Protein AF-A0A164RTV6-F1 (afdb_monomer_lite)

Foldseek 3Di:
DDDDPPPVVVVVVVVVVVVVVVVVVVVVVVVVVVPDPPVVVVVVVVVVVCVVCVRPVVNPPCLVVDDVCVNVPVVNVVVVVVVVVVVVVVVVVVVVVVVVVVVVVVVVVPPPPDDDD

Radius of gyration: 36.6 Å; chains: 1; bounding box: 62×44×105 Å

InterPro domains:
  IPR002213 UDP-glucuronosyl/UDP-glucosyltransferase [PF00201] (20-102)

Organism: NCBI:txid35525

pLDDT: mean 74.43, std 14.66, range [39.81, 96.94]

Sequence (117 aa):
MKKYCLTPFKSFSQIRVKFRYKERINQVSALMRDQMDHPLDRAIYWIEHVIWYKGAPHLRTASRKLWLYQRGLLDVTFILFISCLLACFVFFRLCRSVFVFTTMKSFVHNEPKKKLT

Secondary structure (DSSP, 8-state):
-------HHHHHHHHHHHHHHHHHHHHHHHHHHHT---HHHHHHHHHHHHHHTTS-TTTS-GGGTS-HHHHTTHHHHHHHHHHHHHHHHHHHHHHHHHHHHHHHHHHHHTS------

Structure (mmCIF, N/CA/C/O backbone):
data_AF-A0A164RTV6-F1
#
_entry.id   AF-A0A164RTV6-F1
#
loop_
_atom_site.group_PDB
_atom_site.id
_atom_site.type_symbol
_atom_site.label_atom_id
_atom_site.label_alt_id
_atom_site.label_comp_id
_atom_site.label_asym_id
_atom_site.label_entity_id
_atom_site.label_seq_id
_atom_site.pdbx_PDB_ins_code
_atom_site.Cartn_x
_atom_site.Cartn_y
_atom_site.Cartn_z
_atom_site.occupancy
_atom_site.B_iso_or_equiv
_atom_site.auth_seq_id
_atom_site.auth_comp_id
_atom_site.auth_asym_id
_atom_site.auth_atom_id
_atom_site.pdbx_PDB_model_num
ATOM 1 N N . MET A 1 1 ? -29.038 -33.274 -20.594 1.00 39.81 1 MET A N 1
ATOM 2 C CA . MET A 1 1 ? -27.717 -32.613 -20.635 1.00 39.81 1 MET A CA 1
ATOM 3 C C . MET A 1 1 ? -27.739 -31.498 -21.677 1.00 39.81 1 MET A C 1
ATOM 5 O O . MET A 1 1 ? -28.069 -31.756 -22.820 1.00 39.81 1 MET A O 1
ATOM 9 N N . LYS A 1 2 ? -27.476 -30.269 -21.211 1.00 45.25 2 LYS A N 1
ATOM 10 C CA . LYS A 1 2 ? -27.190 -28.995 -21.909 1.00 45.25 2 LYS A CA 1
ATOM 11 C C . LYS A 1 2 ? -28.000 -28.625 -23.165 1.00 45.25 2 LYS A C 1
ATOM 13 O O . LYS A 1 2 ? -27.592 -28.832 -24.301 1.00 45.25 2 LYS A O 1
ATOM 18 N N . LYS A 1 3 ? -29.092 -27.903 -22.889 1.00 50.12 3 LYS A N 1
ATOM 19 C CA . LYS A 1 3 ? -29.787 -26.984 -23.797 1.00 50.12 3 LYS A CA 1
ATOM 20 C C . LYS A 1 3 ? -28.835 -25.866 -24.250 1.00 50.12 3 LYS A C 1
ATOM 22 O O . LYS A 1 3 ? -28.538 -24.965 -23.470 1.00 50.12 3 LYS A O 1
ATOM 27 N N . TYR A 1 4 ? -28.414 -25.886 -25.508 1.00 55.47 4 TYR A N 1
ATOM 28 C CA . TYR A 1 4 ? -27.958 -24.687 -26.208 1.00 55.47 4 TYR A CA 1
ATOM 29 C C . TYR A 1 4 ? -29.020 -24.341 -27.254 1.00 55.47 4 TYR A C 1
ATOM 31 O O . TYR A 1 4 ? -28.927 -24.754 -28.404 1.00 55.47 4 TYR A O 1
ATOM 39 N N . CYS A 1 5 ? -30.056 -23.601 -26.840 1.00 48.28 5 CYS A N 1
ATOM 40 C CA . CYS A 1 5 ? -30.888 -22.849 -27.778 1.00 48.28 5 CYS A CA 1
ATOM 41 C C . CYS A 1 5 ? -29.969 -21.849 -28.487 1.00 48.28 5 CYS A C 1
ATOM 43 O O . CYS A 1 5 ? -29.617 -20.807 -27.928 1.00 48.28 5 CYS A O 1
ATOM 45 N N . LEU A 1 6 ? -29.527 -22.205 -29.692 1.00 57.56 6 LEU A N 1
ATOM 46 C CA . LEU A 1 6 ? -28.861 -21.299 -30.613 1.00 57.56 6 LEU A CA 1
ATOM 47 C C . LEU A 1 6 ? -29.853 -20.192 -30.970 1.00 57.56 6 LEU A C 1
ATOM 49 O O . LEU A 1 6 ? -30.750 -20.382 -31.785 1.00 57.56 6 LEU A O 1
ATOM 53 N N . THR A 1 7 ? -29.687 -19.014 -30.376 1.00 60.16 7 THR A N 1
ATOM 54 C CA . THR A 1 7 ? -30.255 -17.804 -30.959 1.00 60.16 7 THR A CA 1
ATOM 55 C C . THR A 1 7 ? -29.446 -17.496 -32.226 1.00 60.16 7 THR A C 1
ATOM 57 O O . THR A 1 7 ? -28.233 -17.265 -32.127 1.00 60.16 7 THR A O 1
ATOM 60 N N . PRO A 1 8 ? -30.058 -17.499 -33.427 1.00 63.19 8 PRO A N 1
ATOM 61 C CA . PRO A 1 8 ? -29.328 -17.327 -34.689 1.00 63.19 8 PRO A CA 1
ATOM 62 C C . PRO A 1 8 ? -28.533 -16.015 -34.697 1.00 63.19 8 PRO A C 1
ATOM 64 O O . PRO A 1 8 ? -27.374 -15.976 -35.114 1.00 63.19 8 PRO A O 1
ATOM 67 N N . PHE A 1 9 ? -29.087 -14.974 -34.076 1.00 64.25 9 PHE A N 1
ATOM 68 C CA . PHE A 1 9 ? -28.443 -13.675 -33.916 1.00 64.25 9 PHE A CA 1
ATOM 69 C C . PHE A 1 9 ? -27.125 -13.719 -33.118 1.00 64.25 9 PHE A C 1
ATOM 71 O O . PHE A 1 9 ? -26.154 -13.054 -33.485 1.00 64.25 9 PHE A O 1
ATOM 78 N N . LYS A 1 10 ? -27.045 -14.531 -32.052 1.00 62.50 10 LYS A N 1
ATOM 79 C CA . LYS A 1 10 ? -25.839 -14.634 -31.211 1.00 62.50 10 LYS A CA 1
ATOM 80 C C . LYS A 1 10 ? -24.718 -15.390 -31.921 1.00 62.50 10 LYS A C 1
ATOM 82 O O . LYS A 1 10 ? -23.553 -15.065 -31.728 1.00 62.50 10 LYS A O 1
ATOM 87 N N . SER A 1 11 ? -25.050 -16.364 -32.767 1.00 66.88 11 SER A N 1
ATOM 88 C CA . SER A 1 11 ? -24.050 -17.054 -33.590 1.00 66.88 11 SER A CA 1
ATOM 89 C C . SER A 1 11 ? -23.463 -16.128 -34.660 1.00 66.88 11 SER A C 1
ATOM 91 O O . SER A 1 11 ? -22.246 -16.063 -34.819 1.00 66.88 11 SER A O 1
ATOM 93 N N . PHE A 1 12 ? -24.306 -15.321 -35.311 1.00 68.81 12 PHE A N 1
ATOM 94 C CA . PHE A 1 12 ? -23.879 -14.404 -36.363 1.00 68.81 12 PHE A CA 1
ATOM 95 C C . PHE A 1 12 ? -22.991 -13.272 -35.832 1.00 68.81 12 PHE A C 1
ATOM 97 O O . PHE A 1 12 ? -21.971 -12.947 -36.444 1.00 68.81 12 PHE A O 1
ATOM 104 N N . SER A 1 13 ? -23.314 -12.711 -34.659 1.00 67.88 13 SER A N 1
ATOM 105 C CA . SER A 1 13 ? -22.460 -11.703 -34.020 1.00 67.88 13 SER A CA 1
ATOM 106 C C . SER A 1 13 ? -21.095 -12.277 -33.626 1.00 67.88 13 SER A C 1
ATOM 108 O O . SER A 1 13 ? -20.073 -11.649 -33.894 1.00 67.88 13 SER A O 1
ATOM 110 N N . GLN A 1 14 ? -21.051 -13.499 -33.086 1.00 68.94 14 GLN A N 1
ATOM 111 C CA . GLN A 1 14 ? -19.802 -14.189 -32.740 1.00 68.94 14 GLN A CA 1
ATOM 112 C C . GLN A 1 14 ? -18.947 -14.501 -33.973 1.00 68.94 14 GLN A C 1
ATOM 114 O O . GLN A 1 14 ? -17.733 -14.311 -33.947 1.00 68.94 14 GLN A O 1
ATOM 119 N N . ILE A 1 15 ? -19.567 -14.930 -35.073 1.00 75.06 15 ILE A N 1
ATOM 120 C CA . ILE A 1 15 ? -18.879 -15.193 -36.340 1.00 75.06 15 ILE A CA 1
ATOM 121 C C . ILE A 1 15 ? -18.279 -13.896 -36.901 1.00 75.06 15 ILE A C 1
ATOM 123 O O . ILE A 1 15 ? -17.094 -13.860 -37.233 1.00 75.06 15 ILE A O 1
ATOM 127 N N . ARG A 1 16 ? -19.050 -12.800 -36.919 1.00 71.44 16 ARG A N 1
ATOM 128 C CA . ARG A 1 16 ? -18.571 -11.484 -37.374 1.00 71.44 16 ARG A CA 1
ATOM 129 C C . ARG A 1 16 ? -17.394 -10.976 -36.532 1.00 71.44 16 ARG A C 1
ATOM 131 O O . ARG A 1 16 ? -16.433 -10.441 -37.081 1.00 71.44 16 ARG A O 1
ATOM 138 N N . VAL A 1 17 ? -17.446 -11.163 -35.211 1.00 74.75 17 VAL A N 1
ATOM 139 C CA . VAL A 1 17 ? -16.347 -10.795 -34.302 1.00 74.75 17 VA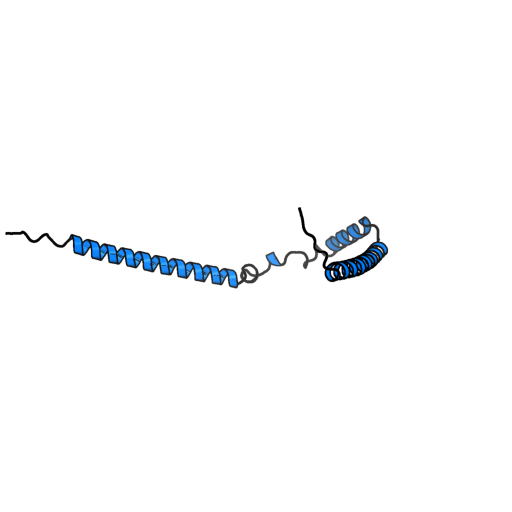L A CA 1
ATOM 140 C C . VAL A 1 17 ? -15.114 -11.664 -34.553 1.00 74.75 17 VAL A C 1
ATOM 142 O O . VAL A 1 17 ? -14.015 -11.122 -34.631 1.00 74.75 17 V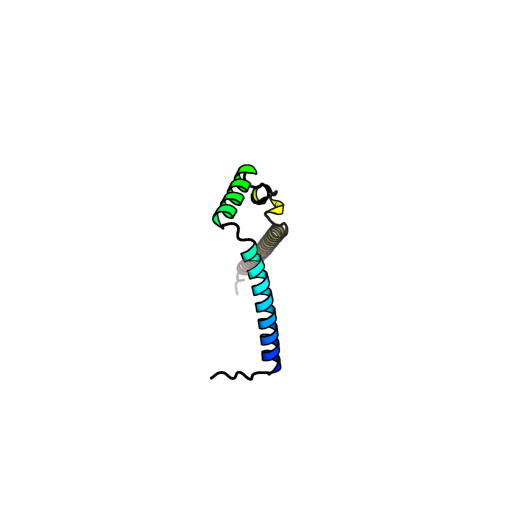AL A O 1
ATOM 145 N N . LYS A 1 18 ? -15.273 -12.979 -34.756 1.00 74.62 18 LYS A N 1
ATOM 146 C CA . LYS A 1 18 ? -14.158 -13.887 -35.070 1.00 74.62 18 LYS A CA 1
ATOM 147 C C . LYS A 1 18 ? -13.464 -13.539 -36.387 1.00 74.62 18 LYS A C 1
ATOM 149 O O . LYS A 1 18 ? -12.237 -13.537 -36.418 1.00 74.62 18 LYS A O 1
ATOM 154 N N . PHE A 1 19 ? -14.212 -13.207 -37.442 1.00 76.94 19 PHE A N 1
ATOM 155 C CA . PHE A 1 19 ? -13.626 -12.778 -38.718 1.00 76.94 19 PHE A CA 1
ATOM 156 C C . PHE A 1 19 ? -12.843 -11.468 -38.574 1.00 76.94 19 PHE A C 1
ATOM 158 O O . PHE A 1 19 ? -11.669 -11.423 -38.933 1.00 76.94 19 PHE A O 1
ATOM 165 N N . ARG A 1 20 ? -13.437 -10.448 -37.937 1.00 79.31 20 ARG A N 1
ATOM 166 C CA . ARG A 1 20 ? -12.758 -9.167 -37.670 1.00 79.31 20 ARG A CA 1
ATOM 167 C C . ARG A 1 20 ? -11.513 -9.338 -36.788 1.00 79.31 20 ARG A C 1
ATOM 169 O O . ARG A 1 20 ? -10.505 -8.669 -36.998 1.00 79.31 20 ARG A O 1
ATOM 176 N N . TYR A 1 21 ? -11.575 -10.224 -35.795 1.00 80.88 21 TYR A N 1
ATOM 177 C CA . TYR A 1 21 ? -10.453 -10.530 -34.909 1.00 80.88 21 TYR A CA 1
ATOM 178 C C . TYR A 1 21 ? -9.317 -11.239 -35.656 1.00 80.88 21 TYR A C 1
ATOM 180 O O . TYR A 1 21 ? -8.164 -10.831 -35.534 1.00 80.88 21 TYR A O 1
ATOM 188 N N . LYS A 1 22 ? -9.641 -12.240 -36.485 1.00 85.81 22 LYS A N 1
ATOM 189 C CA . LYS A 1 22 ? -8.667 -12.974 -37.304 1.00 85.81 22 LYS A CA 1
ATOM 190 C C . LYS A 1 22 ? -7.936 -12.052 -38.281 1.00 85.81 22 LYS A C 1
ATOM 192 O O . LYS A 1 22 ? -6.724 -12.151 -38.417 1.00 85.81 22 LYS A O 1
ATOM 197 N N . GLU A 1 23 ? -8.651 -11.136 -38.922 1.00 88.31 23 GLU A N 1
ATOM 198 C CA . GLU A 1 23 ? -8.064 -10.202 -39.884 1.00 88.31 23 GLU A CA 1
ATOM 199 C C . GLU A 1 23 ? -7.116 -9.200 -39.213 1.00 88.31 23 GLU A C 1
ATOM 201 O O . GLU A 1 23 ? -5.990 -9.015 -39.671 1.00 88.31 23 GLU A O 1
ATOM 206 N N . ARG A 1 24 ? -7.501 -8.657 -38.049 1.00 84.81 24 ARG A N 1
ATOM 207 C CA . ARG A 1 24 ? -6.614 -7.817 -37.227 1.00 84.81 24 ARG A CA 1
ATOM 208 C C . ARG A 1 24 ? -5.381 -8.567 -36.737 1.00 84.81 24 ARG A C 1
ATOM 210 O O . ARG A 1 24 ? -4.289 -8.016 -36.793 1.00 84.81 24 ARG A O 1
ATOM 217 N N . ILE A 1 25 ? -5.529 -9.811 -36.280 1.00 85.88 25 ILE A N 1
ATOM 218 C CA . ILE A 1 25 ? -4.374 -10.628 -35.879 1.00 85.88 25 ILE A CA 1
ATOM 219 C C . ILE A 1 25 ? -3.452 -10.870 -37.063 1.00 85.88 25 ILE A C 1
ATOM 221 O O . ILE A 1 25 ? -2.245 -10.768 -36.903 1.00 85.88 25 ILE A O 1
ATOM 225 N N . ASN A 1 26 ? -3.993 -11.172 -38.240 1.00 87.62 26 ASN A N 1
ATOM 226 C CA . ASN A 1 26 ? -3.174 -11.410 -39.422 1.00 87.62 26 ASN A CA 1
ATOM 227 C C . ASN A 1 26 ? -2.398 -10.154 -39.828 1.00 87.62 26 ASN A C 1
ATOM 229 O O . ASN A 1 26 ? -1.214 -10.262 -40.130 1.00 87.62 26 ASN A O 1
ATOM 233 N N . GLN A 1 27 ? -3.025 -8.976 -39.765 1.00 88.38 27 GLN A N 1
ATOM 234 C CA . GLN A 1 27 ? -2.356 -7.694 -40.006 1.00 88.38 27 GLN A CA 1
ATOM 235 C C . GLN A 1 27 ? -1.247 -7.437 -38.979 1.00 88.38 27 GLN A C 1
ATOM 237 O O . GLN A 1 27 ? -0.108 -7.183 -39.356 1.00 88.38 27 GLN A O 1
ATOM 242 N N . VAL A 1 28 ? -1.541 -7.580 -37.683 1.00 83.44 28 VAL A N 1
ATOM 243 C CA . VAL A 1 28 ? -0.552 -7.398 -36.603 1.00 83.44 28 VAL A CA 1
ATOM 244 C C . VAL A 1 28 ? 0.574 -8.433 -36.690 1.00 83.44 28 VAL A C 1
ATOM 246 O O . VAL A 1 28 ? 1.734 -8.107 -36.478 1.00 83.44 28 VAL A O 1
ATOM 249 N N . SER A 1 29 ? 0.255 -9.675 -37.048 1.00 83.44 29 SER A N 1
ATOM 250 C CA . SER A 1 29 ? 1.223 -10.752 -37.255 1.00 83.44 29 SER A CA 1
ATOM 251 C C . SER A 1 29 ? 2.097 -10.512 -38.485 1.00 83.44 29 SER A C 1
ATOM 253 O O . SER A 1 29 ? 3.262 -10.900 -38.477 1.00 83.44 29 SER A O 1
ATOM 255 N N . ALA A 1 30 ? 1.558 -9.906 -39.544 1.00 83.19 30 ALA A N 1
ATOM 256 C CA . ALA A 1 30 ? 2.342 -9.488 -40.701 1.00 83.19 30 ALA A CA 1
ATOM 257 C C . ALA A 1 30 ? 3.306 -8.360 -40.311 1.00 83.19 30 ALA A C 1
ATOM 259 O O . ALA A 1 30 ? 4.501 -8.524 -40.498 1.00 83.19 30 ALA A O 1
ATOM 260 N N . LEU A 1 31 ? 2.818 -7.309 -39.644 1.00 80.81 31 LEU A N 1
ATOM 261 C CA . LEU A 1 31 ? 3.637 -6.208 -39.111 1.00 80.81 31 LEU A CA 1
ATOM 262 C C . LEU A 1 31 ? 4.748 -6.695 -38.161 1.00 80.81 31 LEU A C 1
ATOM 264 O O . LEU A 1 31 ? 5.888 -6.260 -38.260 1.00 80.81 31 LEU A O 1
ATOM 268 N N . MET A 1 32 ? 4.441 -7.636 -37.262 1.00 71.69 32 MET A N 1
ATOM 269 C CA . MET A 1 32 ? 5.437 -8.232 -36.362 1.00 71.69 32 MET A CA 1
ATOM 270 C C . MET A 1 32 ? 6.487 -9.067 -37.097 1.00 71.69 32 MET A C 1
ATOM 272 O O . MET A 1 32 ? 7.627 -9.121 -36.645 1.00 71.69 32 MET A O 1
ATOM 276 N N . ARG A 1 33 ? 6.110 -9.739 -38.191 1.00 72.62 33 ARG A N 1
ATOM 277 C CA . ARG A 1 33 ? 7.043 -10.515 -39.020 1.00 72.62 33 ARG A CA 1
ATOM 278 C C . ARG A 1 33 ? 7.894 -9.625 -39.924 1.00 72.62 33 ARG A C 1
ATOM 280 O O . ARG A 1 33 ? 9.035 -9.979 -40.180 1.00 72.62 33 ARG A O 1
ATOM 287 N N . ASP A 1 34 ? 7.358 -8.484 -40.344 1.00 69.50 34 ASP A N 1
ATOM 288 C CA . ASP A 1 34 ? 8.048 -7.491 -41.176 1.00 69.50 34 ASP A CA 1
ATOM 289 C C . ASP A 1 34 ? 9.172 -6.776 -40.405 1.00 69.50 34 ASP A C 1
ATOM 291 O O . ASP A 1 34 ? 10.188 -6.392 -40.968 1.00 69.50 34 ASP A O 1
ATOM 295 N N . GLN A 1 35 ? 9.039 -6.675 -39.078 1.00 64.75 35 GLN A N 1
ATOM 296 C CA . GLN A 1 35 ? 10.038 -6.068 -38.193 1.00 64.75 35 GLN A CA 1
ATOM 297 C C . GLN A 1 35 ? 11.083 -7.067 -37.647 1.00 64.75 35 GLN A C 1
ATOM 299 O O . GLN A 1 35 ? 11.713 -6.784 -36.625 1.00 64.75 35 GLN A O 1
ATOM 304 N N . MET A 1 36 ? 11.228 -8.266 -38.220 1.00 55.22 36 MET A N 1
ATOM 305 C CA . MET A 1 36 ? 12.130 -9.299 -37.686 1.00 55.22 36 MET A CA 1
ATOM 306 C C . MET A 1 36 ? 13.602 -8.993 -38.007 1.00 55.22 36 MET A C 1
ATOM 308 O O . MET A 1 36 ? 14.248 -9.717 -38.758 1.00 55.22 36 MET A O 1
ATOM 312 N N . ASP A 1 37 ? 14.161 -7.966 -37.368 1.00 67.94 37 ASP A N 1
ATOM 313 C CA . ASP A 1 37 ? 15.566 -8.022 -36.967 1.00 67.94 37 ASP A CA 1
ATOM 314 C C . ASP A 1 37 ? 15.718 -9.243 -36.054 1.00 67.94 37 ASP A C 1
ATOM 316 O O . ASP A 1 37 ? 14.842 -9.500 -35.213 1.00 67.94 37 ASP A O 1
ATOM 320 N N . HIS A 1 38 ? 16.787 -10.024 -36.231 1.00 77.19 38 HIS A N 1
ATOM 321 C CA . HIS A 1 38 ? 17.002 -11.252 -35.472 1.00 77.19 38 HIS A CA 1
ATOM 322 C C . HIS A 1 38 ? 16.781 -10.969 -33.970 1.00 77.19 38 HIS A C 1
ATOM 324 O O . HIS A 1 38 ? 17.305 -9.982 -33.445 1.00 77.19 38 HIS A O 1
ATOM 330 N N . PRO A 1 39 ? 15.980 -11.775 -33.244 1.00 74.19 39 PRO A N 1
ATOM 331 C CA . PRO A 1 39 ? 15.555 -11.441 -31.879 1.00 74.19 39 PRO A CA 1
ATOM 332 C C . PRO A 1 39 ? 16.740 -11.241 -30.924 1.00 74.19 39 PRO A C 1
ATOM 334 O O . PRO A 1 39 ? 16.633 -10.488 -29.954 1.00 74.19 39 PRO A O 1
ATOM 337 N N . LEU A 1 40 ? 17.876 -11.874 -31.231 1.00 80.25 40 LEU A N 1
ATOM 338 C CA . LEU A 1 40 ? 19.140 -11.662 -30.535 1.00 80.25 40 LEU A CA 1
ATOM 339 C C . LEU A 1 40 ? 19.683 -10.242 -30.738 1.00 80.25 40 LEU A C 1
ATOM 341 O O . LEU A 1 40 ? 20.053 -9.606 -29.760 1.00 80.25 40 LEU A O 1
ATOM 345 N N . ASP A 1 41 ? 19.667 -9.718 -31.963 1.00 84.38 41 ASP A N 1
ATOM 346 C CA . ASP A 1 41 ? 20.227 -8.401 -32.292 1.00 84.38 41 ASP A CA 1
ATOM 347 C C . ASP A 1 41 ? 19.398 -7.290 -31.652 1.00 84.38 41 ASP A C 1
ATOM 349 O O . ASP A 1 41 ? 19.935 -6.339 -31.087 1.00 84.38 41 ASP A O 1
ATOM 353 N N . ARG A 1 42 ? 18.072 -7.465 -31.619 1.00 83.38 42 ARG A N 1
ATOM 354 C CA . ARG A 1 42 ? 17.177 -6.578 -30.871 1.00 83.38 42 ARG A CA 1
ATOM 355 C C . ARG A 1 42 ? 17.485 -6.598 -29.374 1.00 83.38 42 ARG A C 1
ATOM 357 O O . ARG A 1 42 ? 17.513 -5.543 -28.744 1.00 83.38 42 ARG A O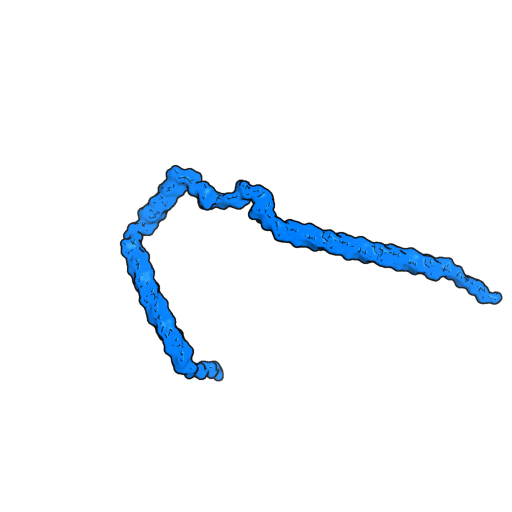 1
ATOM 364 N N . ALA A 1 43 ? 17.679 -7.778 -28.785 1.00 86.06 43 ALA A N 1
ATOM 365 C CA . ALA A 1 43 ? 18.004 -7.895 -27.366 1.00 86.06 43 ALA A CA 1
ATOM 366 C C . ALA A 1 43 ? 19.357 -7.243 -27.048 1.00 86.06 43 ALA A C 1
ATOM 368 O O . ALA A 1 43 ? 19.451 -6.500 -26.073 1.00 86.06 43 ALA A O 1
ATOM 369 N N . ILE A 1 44 ? 20.363 -7.458 -27.900 1.00 89.00 44 ILE A N 1
ATOM 370 C CA . ILE A 1 44 ? 21.678 -6.821 -27.796 1.00 89.00 44 ILE A CA 1
ATOM 371 C C . ILE A 1 44 ? 21.533 -5.301 -27.878 1.00 89.00 44 ILE A C 1
ATOM 373 O O . ILE A 1 44 ? 22.026 -4.618 -26.987 1.00 89.00 44 ILE A O 1
ATOM 377 N N . TYR A 1 45 ? 20.776 -4.778 -28.846 1.00 85.69 45 TYR A N 1
ATOM 378 C CA . TYR A 1 45 ? 20.499 -3.345 -28.959 1.00 85.69 45 TYR A CA 1
ATOM 379 C C . TYR A 1 45 ? 19.869 -2.772 -27.682 1.00 85.69 45 TYR A C 1
ATOM 381 O O . TYR A 1 45 ? 20.313 -1.740 -27.187 1.00 85.69 45 TYR A O 1
ATOM 389 N N . TRP A 1 46 ? 18.864 -3.438 -27.100 1.00 83.12 46 TRP A N 1
ATOM 390 C CA . TRP A 1 46 ? 18.243 -2.972 -25.853 1.00 83.12 46 TRP A CA 1
ATOM 391 C C . TRP A 1 46 ? 19.193 -3.047 -24.654 1.00 83.12 46 TRP A C 1
ATOM 393 O O . TRP A 1 46 ? 19.182 -2.144 -23.818 1.00 83.12 46 TRP A O 1
ATOM 403 N N . ILE A 1 47 ? 20.020 -4.090 -24.560 1.00 85.56 47 ILE A N 1
ATOM 404 C CA . ILE A 1 47 ? 21.025 -4.231 -23.497 1.00 85.56 47 ILE A CA 1
ATOM 405 C C . ILE A 1 47 ? 22.073 -3.128 -23.626 1.00 85.56 47 ILE A C 1
ATOM 407 O O . IL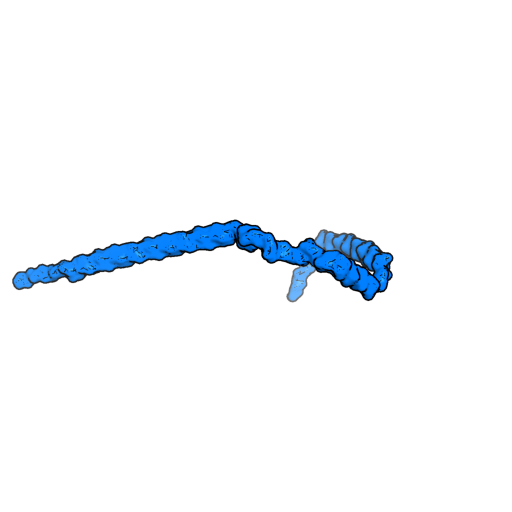E A 1 47 ? 22.371 -2.443 -22.648 1.00 85.56 47 ILE A O 1
ATOM 411 N N . GLU A 1 48 ? 22.583 -2.919 -24.835 1.00 88.06 48 GLU A N 1
ATOM 412 C CA . GLU A 1 48 ? 23.531 -1.865 -25.152 1.00 88.06 48 GLU A CA 1
ATOM 413 C C . GLU A 1 48 ? 22.929 -0.500 -24.799 1.00 88.06 48 GLU A C 1
ATOM 415 O O . GLU A 1 48 ? 23.488 0.231 -23.983 1.00 88.06 48 GLU A O 1
ATOM 420 N N . HIS A 1 49 ? 21.720 -0.202 -25.268 1.00 82.62 49 HIS A N 1
ATOM 421 C CA . HIS A 1 49 ? 21.008 1.030 -24.938 1.00 82.62 49 HIS A CA 1
ATOM 422 C C . HIS A 1 49 ? 20.896 1.251 -23.415 1.00 82.62 49 HIS A C 1
ATOM 424 O O . HIS A 1 49 ? 21.198 2.331 -22.907 1.00 82.62 49 HIS A O 1
ATOM 430 N N . VAL A 1 50 ? 20.537 0.228 -22.637 1.00 82.88 50 VAL A N 1
ATOM 431 C CA . VAL A 1 50 ? 20.450 0.338 -21.169 1.00 82.88 50 VAL A CA 1
ATOM 432 C C . VAL A 1 50 ? 21.812 0.647 -20.529 1.00 82.88 50 VAL A C 1
ATOM 434 O O . VAL A 1 50 ? 21.869 1.425 -19.570 1.00 82.88 50 VAL A O 1
ATOM 437 N N . ILE A 1 51 ? 22.900 0.078 -21.056 1.00 83.00 51 ILE A N 1
ATOM 438 C CA . ILE A 1 51 ? 24.271 0.304 -20.577 1.00 83.00 51 ILE A CA 1
ATOM 439 C C . ILE A 1 51 ? 24.737 1.730 -20.906 1.00 83.00 51 ILE A C 1
ATOM 441 O O . ILE A 1 51 ? 25.195 2.441 -20.007 1.00 83.00 51 ILE A O 1
ATOM 445 N N . TRP A 1 52 ? 24.562 2.183 -22.152 1.00 81.81 52 TRP A N 1
ATOM 446 C CA . TRP A 1 52 ? 24.968 3.523 -22.599 1.00 81.81 52 TRP A CA 1
ATOM 447 C C . TRP A 1 52 ? 24.210 4.635 -21.863 1.00 81.81 52 TRP A C 1
ATOM 449 O O . TRP A 1 52 ? 24.807 5.631 -21.452 1.00 81.81 52 TRP A O 1
ATOM 459 N N . TYR A 1 53 ? 22.917 4.441 -21.590 1.00 77.50 53 TYR A N 1
ATOM 460 C CA . TYR A 1 53 ? 22.089 5.409 -20.863 1.00 77.50 53 TYR A CA 1
ATOM 461 C C . TYR A 1 53 ? 22.084 5.207 -19.333 1.00 77.50 53 TYR A C 1
ATOM 463 O O . TYR A 1 53 ? 21.155 5.655 -18.655 1.00 77.50 53 TYR A O 1
ATOM 471 N N . LYS A 1 54 ? 23.119 4.554 -18.767 1.00 69.31 54 LYS A N 1
ATOM 472 C CA . LYS A 1 54 ? 23.319 4.320 -17.316 1.00 69.31 54 LYS A CA 1
ATOM 473 C C . LYS A 1 54 ? 22.031 3.900 -16.592 1.00 69.31 54 LYS A C 1
ATOM 475 O O . LYS A 1 54 ? 21.675 4.444 -15.542 1.00 69.31 54 LYS A O 1
ATOM 480 N N . GLY A 1 55 ? 21.335 2.915 -17.157 1.00 65.12 55 GLY A N 1
ATOM 481 C CA . GLY A 1 55 ? 20.169 2.302 -16.537 1.00 65.12 55 GLY A CA 1
ATOM 482 C C . GLY A 1 55 ? 18.939 3.197 -16.525 1.00 65.12 55 GLY A C 1
ATOM 483 O O . GLY A 1 55 ? 18.301 3.271 -15.474 1.00 65.12 55 GLY A O 1
ATOM 484 N N . ALA A 1 56 ? 18.653 3.861 -17.659 1.00 62.78 56 ALA A N 1
ATOM 485 C CA . ALA A 1 56 ? 17.396 4.538 -17.985 1.00 62.78 56 ALA A CA 1
ATOM 486 C C . ALA A 1 56 ? 16.729 5.119 -16.725 1.00 62.78 56 ALA A C 1
ATOM 488 O O . ALA A 1 56 ? 15.927 4.436 -16.086 1.00 62.78 56 ALA A O 1
ATOM 489 N N . PRO A 1 57 ? 17.046 6.356 -16.305 1.00 58.31 57 PRO A N 1
ATOM 490 C CA . PRO A 1 57 ? 16.559 6.903 -15.034 1.00 58.31 57 PRO A CA 1
ATOM 491 C C . PRO A 1 57 ? 15.022 6.920 -14.904 1.00 58.31 57 PRO A C 1
ATOM 493 O O . PRO A 1 57 ? 14.512 7.064 -13.799 1.00 58.31 57 PRO A O 1
ATOM 496 N N . HIS A 1 58 ? 14.306 6.720 -16.015 1.00 58.66 58 HIS A N 1
ATOM 497 C CA . HIS A 1 58 ? 12.864 6.501 -16.118 1.00 58.66 58 HIS A CA 1
ATOM 498 C C . HIS A 1 58 ? 12.403 5.036 -15.886 1.00 58.66 58 HIS A C 1
ATOM 500 O O . HIS A 1 58 ? 11.262 4.833 -15.486 1.00 58.66 58 HIS A O 1
ATOM 506 N N . LEU A 1 59 ? 13.258 4.019 -16.075 1.00 58.28 59 LEU A N 1
ATOM 507 C CA . LEU A 1 59 ? 13.036 2.618 -15.660 1.00 58.28 59 LEU A CA 1
ATOM 508 C C . LEU A 1 59 ? 13.459 2.341 -14.208 1.00 58.28 59 LEU A C 1
ATOM 510 O O . LEU A 1 59 ? 12.959 1.402 -13.585 1.00 58.28 59 LEU A O 1
ATOM 514 N N . ARG A 1 60 ? 14.358 3.147 -13.626 1.00 56.22 60 ARG A N 1
ATOM 515 C CA . ARG A 1 60 ? 14.573 3.130 -12.173 1.00 56.22 60 ARG A CA 1
ATOM 516 C C . ARG A 1 60 ? 13.309 3.655 -11.508 1.00 56.22 60 ARG A C 1
ATOM 518 O O . ARG A 1 60 ? 13.048 4.849 -11.548 1.00 56.22 60 ARG A O 1
ATOM 525 N N . THR A 1 61 ? 12.552 2.765 -10.868 1.00 54.47 61 THR A N 1
ATOM 526 C CA . THR A 1 61 ? 11.353 3.097 -10.087 1.00 54.47 61 THR A CA 1
ATOM 527 C C . THR A 1 61 ? 11.581 4.367 -9.264 1.00 54.47 61 THR A C 1
ATOM 529 O O . THR A 1 61 ? 12.288 4.365 -8.248 1.00 54.47 61 THR A O 1
ATOM 532 N N . ALA A 1 62 ? 10.938 5.460 -9.688 1.00 55.44 62 ALA A N 1
ATOM 533 C CA . ALA A 1 62 ? 10.883 6.721 -8.953 1.00 55.44 62 ALA A CA 1
ATOM 534 C C . ALA A 1 62 ? 10.315 6.535 -7.531 1.00 55.44 62 ALA A C 1
ATOM 536 O O . ALA A 1 62 ? 10.495 7.392 -6.672 1.00 55.44 62 ALA A O 1
ATOM 537 N N . SER A 1 63 ? 9.734 5.366 -7.232 1.00 55.38 63 SER A N 1
ATOM 538 C CA . SER A 1 63 ? 9.317 4.910 -5.902 1.00 55.38 63 SER A CA 1
ATOM 539 C C . SER A 1 63 ? 10.372 5.047 -4.802 1.00 55.38 63 SER A C 1
ATOM 541 O O . SER A 1 63 ? 10.004 5.051 -3.632 1.00 55.38 63 SER A O 1
ATOM 543 N N . ARG A 1 64 ? 11.670 5.138 -5.133 1.00 54.91 64 ARG A N 1
ATOM 544 C CA . ARG A 1 64 ? 12.738 5.310 -4.130 1.00 54.91 64 ARG A CA 1
ATOM 545 C C . ARG A 1 64 ? 13.060 6.770 -3.790 1.00 54.91 64 ARG A C 1
ATOM 547 O O . ARG A 1 64 ? 13.670 7.006 -2.757 1.00 54.91 64 ARG A O 1
ATOM 554 N N . LYS A 1 65 ? 12.679 7.724 -4.649 1.00 54.66 65 LYS A N 1
ATOM 555 C CA . LYS A 1 65 ? 12.905 9.175 -4.473 1.00 54.66 65 LYS A CA 1
ATOM 556 C C . LYS A 1 65 ? 11.607 9.981 -4.336 1.00 54.66 65 LYS A C 1
ATOM 558 O O . LYS A 1 65 ? 11.656 11.204 -4.281 1.00 54.66 65 LYS A O 1
ATOM 563 N N . LEU A 1 66 ? 10.453 9.323 -4.286 1.00 57.69 66 LEU A N 1
ATOM 564 C CA . LEU A 1 66 ? 9.193 9.982 -3.968 1.00 57.69 66 LEU A CA 1
ATOM 565 C C . LEU A 1 66 ? 9.139 10.258 -2.463 1.00 57.69 66 LEU A C 1
ATOM 567 O O . LEU A 1 66 ? 9.307 9.339 -1.659 1.00 57.69 66 LEU A O 1
ATOM 571 N N . TRP A 1 67 ? 8.910 11.521 -2.094 1.00 58.22 67 TRP A N 1
ATOM 572 C CA . TRP A 1 67 ? 8.654 11.915 -0.709 1.00 58.22 67 TRP A CA 1
ATOM 573 C C . TRP A 1 67 ? 7.526 11.054 -0.115 1.00 58.22 67 TRP A C 1
ATOM 575 O O . TRP A 1 67 ? 6.628 10.617 -0.841 1.00 58.22 67 TRP A O 1
ATOM 585 N N . LEU A 1 68 ? 7.587 10.766 1.191 1.00 58.81 68 LEU A N 1
ATOM 586 C CA . LEU A 1 68 ? 6.747 9.759 1.866 1.00 58.81 68 LEU A CA 1
ATOM 587 C C . LEU A 1 68 ? 5.244 9.868 1.558 1.00 58.81 68 LEU A C 1
ATOM 589 O O . LEU A 1 68 ? 4.556 8.854 1.539 1.00 58.81 68 LEU A O 1
ATOM 593 N N . TYR A 1 69 ? 4.751 11.059 1.237 1.00 57.47 69 TYR A N 1
ATOM 594 C CA . TYR A 1 69 ? 3.342 11.330 0.969 1.00 57.47 69 TYR A CA 1
ATOM 595 C C . TYR A 1 69 ? 2.874 10.884 -0.426 1.00 57.47 69 TYR A C 1
ATOM 597 O O . TYR A 1 69 ? 1.686 10.683 -0.644 1.00 57.47 69 TYR A O 1
ATOM 605 N N . GLN A 1 70 ? 3.783 10.728 -1.393 1.00 58.97 70 GLN A N 1
ATOM 606 C CA . GLN A 1 70 ? 3.447 10.180 -2.712 1.00 58.97 70 GLN A CA 1
ATOM 607 C C . GLN A 1 70 ? 3.593 8.648 -2.735 1.00 58.97 70 GLN A C 1
ATOM 609 O O . GLN A 1 70 ? 3.068 7.987 -3.627 1.00 58.97 70 GLN A O 1
ATOM 614 N N . ARG A 1 71 ? 4.287 8.078 -1.736 1.00 62.22 71 ARG A N 1
ATOM 615 C CA . ARG A 1 71 ? 4.435 6.630 -1.525 1.00 62.22 71 ARG A CA 1
ATOM 616 C C . ARG A 1 71 ? 3.325 6.057 -0.646 1.00 62.22 71 ARG A C 1
ATOM 618 O O . ARG A 1 71 ? 2.759 5.022 -0.977 1.00 62.22 71 ARG A O 1
ATOM 625 N N . GLY A 1 72 ? 3.028 6.722 0.465 1.00 68.81 72 GLY A N 1
ATOM 626 C CA . GLY A 1 72 ? 1.840 6.487 1.268 1.00 68.81 72 GLY A CA 1
ATOM 627 C C . GLY A 1 72 ? 0.775 7.454 0.795 1.00 68.81 72 GLY A C 1
ATOM 628 O O . GLY A 1 72 ? 0.703 8.560 1.318 1.00 68.81 72 GLY A O 1
ATOM 629 N N . LEU A 1 73 ? 0.014 7.056 -0.231 1.00 71.38 73 LEU A N 1
ATOM 630 C CA . LEU A 1 73 ? -1.170 7.776 -0.703 1.00 71.38 73 LEU A CA 1
ATOM 631 C C . LEU A 1 73 ? -1.896 8.383 0.504 1.00 71.38 73 LEU A C 1
ATOM 633 O O . LEU A 1 73 ? -2.240 7.663 1.444 1.00 71.38 73 LEU A O 1
ATOM 637 N N . LEU A 1 74 ? -2.066 9.706 0.482 1.00 79.06 74 LEU A N 1
ATOM 638 C CA . LEU A 1 74 ? -2.620 10.503 1.579 1.00 79.06 74 LEU A CA 1
ATOM 639 C C . LEU A 1 74 ? -3.894 9.856 2.158 1.00 79.06 74 LEU A C 1
ATOM 641 O O . LEU A 1 74 ? -4.054 9.764 3.372 1.00 79.06 74 LEU A O 1
ATOM 645 N N . ASP A 1 75 ? -4.728 9.317 1.267 1.00 82.00 75 ASP A N 1
ATOM 646 C CA . ASP A 1 75 ? -5.960 8.581 1.550 1.00 82.00 75 ASP A CA 1
ATOM 647 C C . ASP A 1 75 ? -5.787 7.451 2.581 1.00 82.00 75 ASP A C 1
ATOM 649 O O . ASP A 1 75 ? -6.476 7.413 3.599 1.00 82.00 75 ASP A O 1
ATOM 653 N N . VAL A 1 76 ? -4.788 6.583 2.401 1.00 86.31 76 VAL A N 1
ATOM 654 C CA . VAL A 1 76 ? -4.543 5.449 3.307 1.00 86.31 76 VAL A CA 1
ATOM 655 C C . VAL A 1 76 ? -4.149 5.939 4.702 1.00 86.31 76 VAL A C 1
ATOM 657 O O . VAL A 1 76 ? -4.595 5.388 5.708 1.00 86.31 76 VAL A O 1
ATOM 660 N N . THR A 1 77 ? -3.354 7.008 4.779 1.00 86.06 77 THR A N 1
ATOM 661 C CA . THR A 1 77 ? -2.945 7.611 6.058 1.00 86.06 77 THR A CA 1
ATOM 662 C C . THR A 1 77 ? -4.137 8.241 6.779 1.00 86.06 77 THR A C 1
ATOM 664 O O . THR A 1 77 ? -4.289 8.059 7.987 1.00 86.06 77 THR A O 1
ATOM 667 N N . PHE A 1 78 ? -5.013 8.932 6.045 1.00 89.94 78 PHE A N 1
ATOM 668 C CA . PHE A 1 78 ? -6.231 9.524 6.597 1.00 89.94 78 PHE A CA 1
ATOM 669 C C . PHE A 1 78 ? -7.198 8.464 7.127 1.00 89.94 78 PHE A C 1
ATOM 671 O O . PHE A 1 78 ? -7.670 8.587 8.258 1.00 89.94 78 PHE A O 1
ATOM 678 N N . ILE A 1 79 ? -7.441 7.393 6.368 1.00 93.12 79 ILE A N 1
ATOM 679 C CA . ILE A 1 79 ? -8.311 6.290 6.798 1.00 93.12 79 ILE A CA 1
ATOM 680 C C . ILE A 1 79 ? -7.759 5.629 8.066 1.00 93.12 79 ILE A C 1
ATOM 682 O O . ILE A 1 79 ? -8.503 5.425 9.027 1.00 93.12 79 ILE A O 1
ATOM 686 N N . LEU A 1 80 ? -6.452 5.345 8.111 1.00 93.06 80 LEU A N 1
ATOM 687 C CA . LEU A 1 80 ? -5.814 4.763 9.294 1.00 93.06 80 LEU A CA 1
ATOM 688 C C . LEU A 1 80 ? -5.949 5.675 10.517 1.00 93.06 80 LEU A C 1
ATOM 690 O O . LEU A 1 80 ? -6.340 5.207 11.586 1.00 93.06 80 LEU A O 1
ATOM 694 N N . PHE A 1 81 ? -5.699 6.975 10.361 1.00 94.56 81 PHE A N 1
ATOM 695 C CA . PHE A 1 81 ? -5.811 7.934 11.456 1.00 94.56 81 PHE A CA 1
ATOM 696 C C . PHE A 1 81 ? -7.245 8.028 11.999 1.00 94.56 81 PHE A C 1
ATOM 698 O O . PHE A 1 81 ? -7.457 7.911 13.206 1.00 94.56 81 PHE A O 1
ATOM 705 N N . ILE A 1 82 ? -8.240 8.148 11.115 1.00 96.25 82 ILE A N 1
ATOM 706 C CA . ILE A 1 82 ? -9.662 8.191 11.490 1.00 96.25 82 ILE A CA 1
ATOM 707 C C . ILE A 1 82 ? -10.079 6.890 12.187 1.00 96.25 82 ILE A C 1
ATOM 709 O O . ILE A 1 82 ? -10.739 6.934 13.225 1.00 96.25 82 ILE A O 1
ATOM 713 N N . SER A 1 83 ? -9.667 5.735 11.656 1.00 96.38 83 SER A N 1
ATOM 714 C CA . SER A 1 83 ? -9.986 4.431 12.251 1.00 96.38 83 SER A CA 1
ATOM 715 C C . SER A 1 83 ? -9.411 4.285 13.664 1.00 96.38 83 SER A C 1
ATOM 717 O O . SER A 1 83 ? -10.105 3.819 14.567 1.00 96.38 83 SER A O 1
ATOM 719 N N . CYS A 1 84 ? -8.184 4.765 13.883 1.00 96.94 84 CYS A N 1
ATOM 720 C CA . CYS A 1 84 ? -7.530 4.768 15.185 1.00 96.94 84 CYS A CA 1
ATOM 721 C C . CYS A 1 84 ? -8.267 5.680 16.176 1.00 96.94 84 CYS A C 1
ATOM 723 O O . CYS A 1 84 ? -8.576 5.260 17.291 1.00 96.94 84 CYS A O 1
ATOM 725 N N . LEU A 1 85 ? -8.632 6.898 15.759 1.00 96.88 85 LEU A N 1
ATOM 726 C CA . LEU A 1 85 ? -9.401 7.822 16.597 1.00 96.88 85 LEU A CA 1
ATOM 727 C C . LEU A 1 85 ? -10.770 7.257 16.988 1.00 96.88 85 LEU A C 1
ATOM 729 O O . LEU A 1 85 ? -11.158 7.359 18.151 1.00 96.88 85 LEU A O 1
ATOM 733 N N . LEU A 1 86 ? -11.488 6.634 16.048 1.00 96.81 86 LEU A N 1
ATOM 734 C CA . LEU A 1 86 ?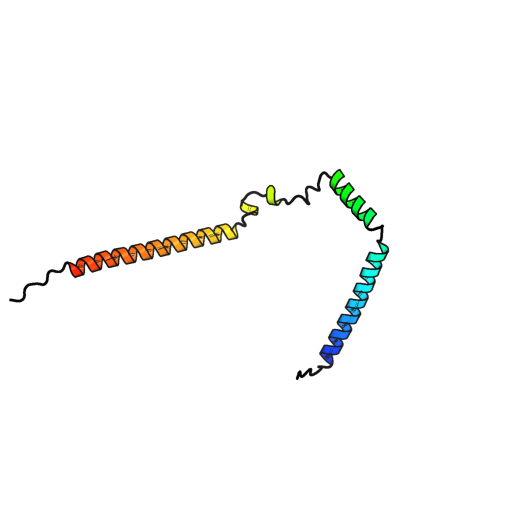 -12.771 5.982 16.320 1.00 96.81 86 LEU A CA 1
ATOM 735 C C . LEU A 1 86 ? -12.617 4.826 17.310 1.00 96.81 86 LEU A C 1
ATOM 737 O O . LEU A 1 86 ? -13.382 4.745 18.271 1.00 96.81 86 LEU A O 1
ATOM 741 N N . ALA A 1 87 ? -11.616 3.965 17.115 1.00 96.62 87 ALA A N 1
ATOM 742 C CA . ALA A 1 87 ? -11.335 2.857 18.021 1.00 96.62 87 ALA A CA 1
ATOM 743 C C . ALA A 1 87 ? -11.017 3.359 19.438 1.00 96.62 87 ALA A C 1
ATOM 745 O O . ALA A 1 87 ? -11.620 2.893 20.405 1.00 96.62 87 ALA A O 1
ATOM 746 N N . CYS A 1 88 ? -10.148 4.366 19.559 1.00 96.38 88 CYS A N 1
ATOM 747 C CA . CYS A 1 88 ? -9.843 5.015 20.831 1.00 96.38 88 CYS A CA 1
ATOM 748 C C . CYS A 1 88 ? -11.098 5.621 21.468 1.00 96.38 88 CYS A C 1
ATOM 750 O O . CYS A 1 88 ? -11.352 5.400 22.648 1.00 96.38 88 CYS A O 1
ATOM 752 N N . PHE A 1 89 ? -11.921 6.343 20.706 1.00 96.75 89 PHE A N 1
ATOM 753 C CA . PHE A 1 89 ? -13.145 6.958 21.217 1.00 96.75 89 PHE A CA 1
ATOM 754 C C . PHE A 1 89 ? -14.139 5.920 21.752 1.00 96.75 89 PHE A C 1
ATOM 756 O O . PHE A 1 89 ? -14.671 6.083 22.852 1.00 96.75 89 PHE A O 1
ATOM 763 N N . VAL A 1 90 ? -14.364 4.836 21.005 1.00 96.38 90 VAL A N 1
ATOM 764 C CA . VAL A 1 90 ? -15.215 3.722 21.441 1.00 96.38 90 VAL A CA 1
ATOM 765 C C . VAL A 1 90 ? -14.637 3.079 22.696 1.00 96.38 90 VAL A C 1
ATOM 767 O O . VAL A 1 90 ? -15.369 2.881 23.663 1.00 96.38 90 VAL A O 1
ATOM 770 N N . PHE A 1 91 ? -13.329 2.827 22.730 1.00 96.44 91 PHE A N 1
ATOM 771 C CA . PHE A 1 91 ? -12.658 2.268 23.898 1.00 96.44 91 PHE A CA 1
ATOM 772 C C . PHE A 1 91 ? -12.831 3.160 25.134 1.00 96.44 91 PHE A C 1
ATOM 774 O O . PHE A 1 91 ? -13.287 2.686 26.171 1.00 96.44 91 PHE A O 1
ATOM 781 N N . PHE A 1 92 ? -12.597 4.471 25.017 1.00 95.69 92 PHE A N 1
ATOM 782 C CA . PHE A 1 92 ? -12.831 5.426 26.103 1.00 95.69 92 PHE A CA 1
ATOM 783 C C . PHE A 1 92 ? -14.288 5.431 26.572 1.00 95.69 92 PHE A C 1
ATOM 785 O O . PHE A 1 92 ? -14.547 5.457 27.776 1.00 95.69 92 PHE A O 1
ATOM 792 N N . ARG A 1 93 ? -15.256 5.381 25.648 1.00 95.69 93 ARG A N 1
ATOM 793 C CA . ARG A 1 93 ? -16.687 5.306 25.987 1.00 95.69 93 ARG A CA 1
ATOM 794 C C . ARG A 1 93 ? -17.025 4.023 26.743 1.00 95.69 93 ARG A C 1
ATOM 796 O O . ARG A 1 93 ? -17.735 4.098 27.745 1.00 95.69 93 ARG A O 1
ATOM 803 N N . LEU A 1 94 ? -16.503 2.881 26.297 1.00 93.81 94 LEU A N 1
ATOM 804 C CA . LEU A 1 94 ? -16.694 1.588 26.952 1.00 93.81 94 LEU A CA 1
ATOM 805 C C . LEU A 1 94 ? -16.053 1.576 28.341 1.00 93.81 94 LEU A C 1
ATOM 807 O O . LEU A 1 94 ? -16.736 1.261 29.313 1.00 93.81 94 LEU A O 1
ATOM 811 N N . CYS A 1 95 ? -14.797 2.009 28.469 1.00 92.69 95 CYS A N 1
ATOM 812 C CA . CYS A 1 95 ? -14.117 2.130 29.758 1.00 92.69 95 CYS A CA 1
ATOM 813 C C . CYS A 1 95 ? -14.883 3.039 30.720 1.00 92.69 95 CYS A C 1
ATOM 815 O O . CYS A 1 95 ? -15.089 2.673 31.875 1.00 92.69 95 CYS A O 1
ATOM 817 N N . ARG A 1 96 ? -15.372 4.193 30.249 1.00 93.94 96 ARG A N 1
ATOM 818 C CA . ARG A 1 96 ? -16.165 5.114 31.074 1.00 93.94 96 ARG A CA 1
ATOM 819 C C . ARG A 1 96 ? -17.494 4.494 31.505 1.00 93.94 96 ARG A C 1
ATOM 821 O O . ARG A 1 96 ? -17.878 4.640 32.659 1.00 93.94 96 ARG A O 1
ATOM 828 N N . SER A 1 97 ? -18.178 3.789 30.604 1.00 86.88 97 SER A N 1
ATOM 829 C CA . SER A 1 97 ? -19.427 3.079 30.906 1.00 86.88 97 SER A CA 1
ATOM 830 C C . SER A 1 97 ? -19.220 1.987 31.956 1.00 86.88 97 SER A C 1
ATOM 832 O O . SER A 1 97 ? 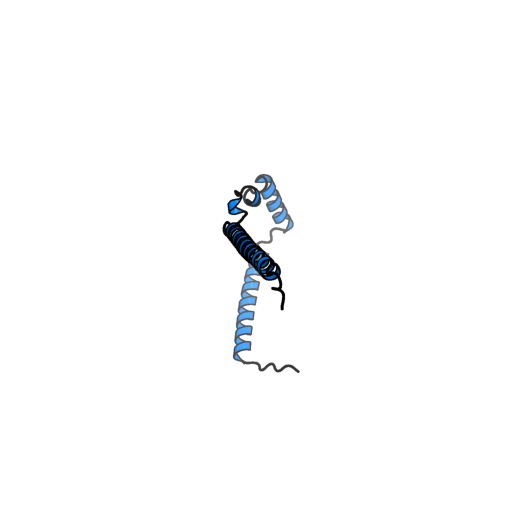-19.977 1.906 32.919 1.00 86.88 97 SER A O 1
ATOM 834 N N . VAL A 1 98 ? -18.179 1.166 31.796 1.00 89.50 98 VAL A N 1
ATOM 835 C CA . VAL A 1 98 ? -17.827 0.099 32.744 1.00 89.50 98 VAL A CA 1
ATOM 836 C C . VAL A 1 98 ? -17.423 0.684 34.094 1.00 89.50 98 VAL A C 1
ATOM 838 O O . VAL A 1 98 ? -17.850 0.176 35.130 1.00 89.50 98 VAL A O 1
ATOM 841 N N . PHE A 1 99 ? -16.654 1.774 34.095 1.00 89.44 99 PHE A N 1
ATOM 842 C CA . PHE A 1 99 ? -16.262 2.467 35.316 1.00 89.44 99 PHE A CA 1
ATOM 843 C C . PHE A 1 99 ? -17.489 2.971 36.081 1.00 89.44 99 PHE A C 1
ATOM 845 O O . PHE A 1 99 ? -17.675 2.572 37.225 1.00 89.44 99 PHE A O 1
ATOM 852 N N . VAL A 1 100 ? -18.373 3.738 35.428 1.00 85.00 100 VAL A N 1
ATOM 853 C CA . VAL A 1 100 ? -19.609 4.263 36.041 1.00 85.00 100 VAL A CA 1
ATOM 854 C C . VAL A 1 100 ? -20.513 3.134 36.537 1.00 85.00 100 VAL A C 1
ATOM 856 O O . VAL A 1 100 ? -21.041 3.212 37.643 1.00 85.00 100 VAL A O 1
ATOM 859 N N . PHE A 1 101 ? -20.671 2.061 35.759 1.00 83.31 101 PHE A N 1
ATOM 860 C CA . PHE A 1 101 ? -21.460 0.902 36.176 1.00 83.31 101 PHE A CA 1
ATOM 861 C C . PHE A 1 101 ? -20.866 0.220 37.415 1.00 83.31 101 PHE A C 1
ATOM 863 O O . PHE A 1 101 ? -21.602 -0.168 38.320 1.00 83.31 101 PHE A O 1
ATOM 870 N N . THR A 1 102 ? -19.538 0.115 37.489 1.00 76.38 102 THR A N 1
ATOM 871 C CA . THR A 1 102 ? -18.840 -0.447 38.652 1.00 76.38 102 THR A CA 1
ATOM 872 C C . THR A 1 102 ? -19.036 0.432 39.885 1.00 76.38 102 THR A C 1
ATOM 874 O O . THR A 1 102 ? -19.364 -0.099 40.943 1.00 76.38 102 THR A O 1
ATOM 877 N N . THR A 1 103 ? -18.930 1.760 39.751 1.00 73.62 103 THR A N 1
ATOM 878 C CA . THR A 1 103 ? -19.187 2.693 40.863 1.00 73.62 103 THR A CA 1
ATOM 879 C C . THR A 1 103 ? -20.644 2.622 41.335 1.00 73.62 103 THR A C 1
ATOM 881 O O . THR A 1 103 ? -20.914 2.597 42.532 1.00 73.62 103 THR A O 1
ATOM 884 N N . MET A 1 104 ? -21.601 2.526 40.409 1.00 67.69 104 MET A N 1
ATOM 885 C CA . MET A 1 104 ? -23.026 2.389 40.740 1.00 67.69 104 MET A CA 1
ATOM 886 C C . MET A 1 104 ? -23.327 1.052 41.433 1.00 67.69 104 MET A C 1
ATOM 888 O O . MET A 1 104 ? -24.053 1.013 42.426 1.00 67.69 104 MET A O 1
ATOM 892 N N . LYS A 1 105 ? -22.733 -0.051 40.958 1.00 70.25 105 LYS A N 1
ATOM 893 C CA . LYS A 1 105 ? -22.893 -1.380 41.565 1.00 70.25 105 LYS A CA 1
ATOM 894 C C . LYS A 1 105 ? -22.279 -1.446 42.964 1.00 70.25 105 LYS A C 1
ATOM 896 O O . LYS A 1 105 ? -22.876 -2.057 43.850 1.00 70.25 105 LYS A O 1
ATOM 901 N N . SER A 1 106 ? -21.126 -0.810 43.183 1.00 65.12 106 SER A N 1
ATOM 902 C CA . SER A 1 106 ? -20.522 -0.739 44.514 1.00 65.12 106 SER A CA 1
ATOM 903 C C . SER A 1 106 ? -21.365 0.091 45.483 1.00 65.12 106 SER A C 1
ATOM 905 O O . SER A 1 106 ? -21.429 -0.264 46.652 1.00 65.12 106 SER A O 1
ATOM 907 N N . PHE A 1 107 ? -22.055 1.141 45.026 1.00 63.81 107 PHE A N 1
ATOM 908 C CA . PHE A 1 107 ? -22.995 1.890 45.870 1.00 63.81 107 PHE A CA 1
ATOM 909 C C . PHE A 1 107 ? -24.225 1.055 46.259 1.00 63.81 107 PHE A C 1
ATOM 911 O O . PHE A 1 107 ? -24.563 0.997 47.435 1.00 63.81 107 PHE A O 1
ATOM 918 N N . VAL A 1 108 ? -24.840 0.331 45.314 1.00 66.06 108 VAL A N 1
ATOM 919 C CA . VAL A 1 108 ? -26.013 -0.527 45.597 1.00 66.06 108 VAL A CA 1
ATOM 920 C C . VAL A 1 108 ? -25.684 -1.682 46.549 1.00 66.06 108 VAL A C 1
ATOM 922 O O . VAL A 1 108 ? -26.512 -2.040 47.382 1.00 66.06 108 VAL A O 1
ATOM 925 N N . HIS A 1 109 ? -24.490 -2.276 46.456 1.00 62.28 109 HIS A N 1
ATOM 926 C CA . HIS A 1 109 ? -24.087 -3.347 47.376 1.00 62.28 109 HIS A CA 1
ATOM 927 C C . HIS A 1 109 ? -23.697 -2.836 48.776 1.00 62.28 109 HIS A C 1
ATOM 929 O O . HIS A 1 109 ? -23.725 -3.615 49.724 1.00 62.28 109 HIS A O 1
ATOM 935 N N . ASN A 1 110 ? -23.354 -1.550 48.916 1.00 57.72 110 ASN A N 1
ATOM 936 C CA . ASN A 1 110 ? -23.027 -0.931 50.205 1.00 57.72 110 ASN A CA 1
ATOM 937 C C . ASN A 1 110 ? -24.254 -0.406 50.973 1.00 57.72 110 ASN A C 1
ATOM 939 O O . ASN A 1 110 ? -24.076 0.130 52.062 1.00 57.72 110 ASN A O 1
ATOM 943 N N . GLU A 1 111 ? -25.483 -0.567 50.469 1.00 55.91 111 GLU A N 1
ATOM 944 C CA . GLU A 1 111 ? -26.689 -0.324 51.272 1.00 55.91 111 GLU A CA 1
ATOM 945 C C . GLU A 1 111 ? -26.791 -1.399 52.377 1.00 55.91 111 GLU A C 1
ATOM 947 O O . GLU A 1 111 ? -27.028 -2.576 52.074 1.00 55.91 111 GLU A O 1
ATOM 952 N N . PRO A 1 112 ? -26.604 -1.052 53.668 1.00 56.62 112 PRO A N 1
ATOM 953 C CA . PRO A 1 112 ? -26.676 -2.028 54.744 1.00 56.62 112 PRO A CA 1
ATOM 954 C C . PRO A 1 112 ? -28.112 -2.549 54.850 1.00 56.62 112 PRO A C 1
ATOM 956 O O . PRO A 1 112 ? -29.067 -1.770 54.891 1.00 56.62 112 PRO A O 1
ATOM 959 N N . LYS A 1 113 ? -28.284 -3.878 54.926 1.00 53.91 113 LYS A N 1
ATOM 960 C CA . LYS A 1 113 ? -29.583 -4.489 55.240 1.00 53.91 113 LYS A CA 1
ATOM 961 C C . LYS A 1 113 ? -30.057 -3.955 56.592 1.00 53.91 113 LYS A C 1
ATOM 963 O O . LYS A 1 113 ? -29.613 -4.410 57.643 1.00 53.91 113 LYS A O 1
ATOM 968 N N . LYS A 1 114 ? -30.933 -2.952 56.544 1.00 54.84 114 LYS A N 1
ATOM 969 C CA . LYS A 1 114 ? -31.600 -2.356 57.703 1.00 54.84 114 LYS A CA 1
ATOM 970 C C . LYS A 1 114 ? -32.290 -3.487 58.462 1.00 54.84 114 LYS A C 1
ATOM 972 O O . LYS A 1 114 ? -33.118 -4.197 57.893 1.00 54.84 114 LYS A O 1
ATOM 977 N N . LYS A 1 115 ? -31.838 -3.689 59.705 1.00 52.34 115 LYS A N 1
ATOM 978 C CA . LYS A 1 115 ? -32.272 -4.748 60.616 1.00 52.34 115 LYS A CA 1
ATOM 979 C C . LYS A 1 115 ? -33.797 -4.756 60.703 1.00 52.34 115 LYS A C 1
ATOM 981 O O . LYS A 1 115 ? -34.396 -3.729 61.012 1.00 52.34 115 LYS A O 1
ATOM 986 N N . LEU A 1 116 ? -34.391 -5.908 60.411 1.00 73.50 116 LEU A N 1
ATOM 987 C CA . LEU A 1 116 ? -35.788 -6.177 60.705 1.00 73.50 116 LEU A CA 1
ATOM 988 C C . LEU A 1 116 ? -35.862 -6.552 62.190 1.00 73.50 116 LEU A C 1
ATOM 990 O O . LEU A 1 116 ? -35.302 -7.578 62.562 1.00 73.50 116 LEU A O 1
ATOM 994 N N . THR A 1 117 ? -36.454 -5.629 62.952 1.00 54.62 117 THR A N 1
ATOM 995 C CA . THR A 1 117 ? -37.128 -5.741 64.261 1.00 54.62 117 THR A CA 1
ATOM 996 C C . THR A 1 117 ? -36.509 -6.636 65.333 1.00 54.62 117 THR A C 1
ATOM 998 O O . THR A 1 117 ? -36.512 -7.874 65.179 1.00 54.62 117 THR A O 1
#